Protein AF-A0A7J2WE01-F1 (afdb_monomer_lite)

Structure (mmCIF, N/CA/C/O backbone):
data_AF-A0A7J2WE01-F1
#
_entry.id   AF-A0A7J2WE01-F1
#
loop_
_atom_site.group_PDB
_atom_site.id
_atom_site.type_symbol
_atom_site.label_atom_id
_atom_site.label_alt_id
_atom_site.label_comp_id
_atom_site.label_asym_id
_atom_site.label_entity_id
_atom_site.label_seq_id
_atom_site.pdbx_PDB_ins_code
_atom_site.Cartn_x
_atom_site.Cartn_y
_atom_site.Cartn_z
_atom_site.occupancy
_atom_site.B_iso_or_equiv
_atom_site.auth_seq_id
_atom_site.auth_comp_id
_atom_site.auth_asym_id
_atom_site.auth_atom_id
_atom_site.pdbx_PDB_model_num
ATOM 1 N N . MET A 1 1 ? -9.889 3.298 -3.823 1.00 85.44 1 MET A N 1
ATOM 2 C CA . MET A 1 1 ? -9.262 3.207 -5.158 1.00 85.44 1 MET A CA 1
ATOM 3 C C . MET A 1 1 ? -7.878 2.561 -5.095 1.00 85.44 1 MET A C 1
ATOM 5 O O . MET A 1 1 ? -7.735 1.511 -5.699 1.00 85.44 1 MET A O 1
ATOM 9 N N . GLY A 1 2 ? -6.911 3.072 -4.314 1.00 93.12 2 GLY A N 1
ATOM 10 C CA . GLY A 1 2 ? -5.548 2.497 -4.235 1.00 93.12 2 GLY A CA 1
ATOM 11 C C . GLY A 1 2 ? -5.461 0.995 -3.925 1.00 93.12 2 GLY A C 1
ATOM 12 O O . GLY A 1 2 ? -4.696 0.290 -4.563 1.00 93.12 2 GLY A O 1
ATOM 13 N N . TYR A 1 3 ? -6.312 0.476 -3.034 1.00 94.56 3 TYR A N 1
ATOM 14 C CA . TYR A 1 3 ? -6.352 -0.962 -2.730 1.00 94.56 3 TYR A CA 1
ATOM 15 C C . TYR A 1 3 ? -6.656 -1.841 -3.960 1.00 94.56 3 TYR A C 1
ATOM 17 O O . TYR A 1 3 ? -5.990 -2.843 -4.173 1.00 94.56 3 TYR A O 1
ATOM 25 N N . ILE A 1 4 ? -7.597 -1.424 -4.815 1.00 95.31 4 ILE A N 1
ATOM 26 C CA . ILE A 1 4 ? -7.950 -2.162 -6.041 1.00 95.31 4 ILE A CA 1
ATOM 27 C C . ILE A 1 4 ? -6.764 -2.164 -7.013 1.00 95.31 4 ILE A C 1
ATOM 29 O O . ILE A 1 4 ? -6.463 -3.176 -7.635 1.00 95.31 4 ILE A O 1
ATOM 33 N N . LEU A 1 5 ? -6.060 -1.037 -7.131 1.00 96.25 5 LEU A N 1
ATOM 34 C CA . LEU A 1 5 ? -4.855 -0.941 -7.958 1.00 96.25 5 LEU A CA 1
ATOM 35 C C . LEU A 1 5 ? -3.739 -1.847 -7.416 1.00 96.25 5 LEU A C 1
ATOM 37 O O . LEU A 1 5 ? -3.086 -2.539 -8.191 1.00 96.25 5 LEU A O 1
ATOM 41 N N . LEU A 1 6 ? -3.573 -1.922 -6.095 1.00 95.69 6 LEU A N 1
ATOM 42 C CA . LEU A 1 6 ? -2.614 -2.831 -5.468 1.00 95.69 6 LEU A CA 1
ATOM 43 C C . LEU A 1 6 ? -2.923 -4.303 -5.778 1.00 95.69 6 LEU A C 1
ATOM 45 O O . LEU A 1 6 ? -2.022 -5.044 -6.165 1.00 95.69 6 LEU A O 1
ATOM 49 N N . GLU A 1 7 ? -4.195 -4.709 -5.716 1.00 94.56 7 GLU A N 1
ATOM 50 C CA . GLU A 1 7 ? -4.638 -6.058 -6.115 1.00 94.56 7 GLU A CA 1
ATOM 51 C C . GLU A 1 7 ? -4.368 -6.361 -7.603 1.00 94.56 7 GLU A C 1
ATOM 53 O O . GLU A 1 7 ? -4.253 -7.520 -7.988 1.00 94.56 7 GLU A O 1
ATOM 58 N N . ASN A 1 8 ? -4.190 -5.329 -8.436 1.00 95.81 8 ASN A N 1
ATOM 59 C CA . ASN A 1 8 ? -3.850 -5.440 -9.858 1.00 95.81 8 ASN A CA 1
ATOM 60 C C . ASN A 1 8 ? -2.340 -5.278 -10.152 1.00 95.81 8 ASN A C 1
ATOM 62 O O . ASN A 1 8 ? -1.936 -5.100 -11.308 1.00 95.81 8 ASN A O 1
ATOM 66 N N . GLY A 1 9 ? -1.492 -5.349 -9.120 1.00 95.31 9 GLY A N 1
ATOM 67 C CA . GLY A 1 9 ? -0.031 -5.385 -9.246 1.00 95.31 9 GLY A CA 1
ATOM 68 C C . GLY A 1 9 ? 0.656 -4.020 -9.324 1.00 95.31 9 GLY A C 1
ATOM 69 O O . GLY A 1 9 ? 1.854 -3.961 -9.601 1.00 95.31 9 GLY A O 1
ATOM 70 N N . PHE A 1 10 ? -0.069 -2.926 -9.089 1.00 98.00 10 PHE A N 1
ATOM 71 C CA . PHE A 1 10 ? 0.541 -1.609 -8.919 1.00 98.00 10 PHE A CA 1
ATOM 72 C C . PHE A 1 10 ? 1.124 -1.503 -7.511 1.00 98.00 10 PHE A C 1
ATOM 74 O O . PHE A 1 10 ? 0.426 -1.768 -6.537 1.00 98.00 10 PHE A O 1
ATOM 81 N N . THR A 1 11 ? 2.392 -1.125 -7.385 1.00 96.88 11 THR A N 1
ATOM 82 C CA . THR A 1 11 ? 3.058 -1.076 -6.072 1.00 96.88 11 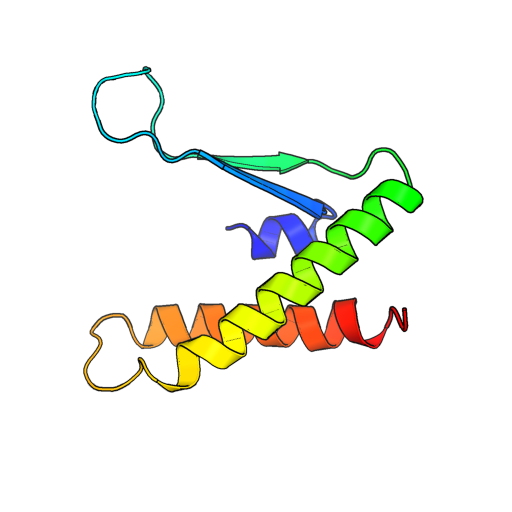THR A CA 1
ATOM 83 C C . THR A 1 11 ? 3.597 0.295 -5.723 1.00 96.88 11 THR A C 1
ATOM 85 O O . THR A 1 11 ? 3.857 0.545 -4.556 1.00 96.88 11 THR A O 1
ATOM 88 N N . TRP A 1 12 ? 3.706 1.209 -6.684 1.00 97.75 12 TRP A N 1
ATOM 89 C CA . TRP A 1 12 ? 4.055 2.595 -6.403 1.00 97.75 12 TRP A CA 1
ATOM 90 C C . TRP A 1 12 ? 2.826 3.484 -6.539 1.00 97.75 12 TRP A C 1
ATOM 92 O O . TRP A 1 12 ? 2.067 3.331 -7.496 1.00 97.75 12 TRP A O 1
ATOM 102 N N . PHE A 1 13 ? 2.634 4.401 -5.595 1.00 96.69 13 PHE A N 1
ATOM 103 C CA . PHE A 1 13 ? 1.476 5.286 -5.544 1.00 96.69 13 PHE A CA 1
ATOM 104 C C . PHE A 1 13 ? 1.903 6.714 -5.244 1.00 96.69 13 PHE A C 1
ATOM 106 O O . PHE A 1 13 ? 2.787 6.945 -4.421 1.00 96.69 13 PHE A O 1
ATOM 113 N N . LYS A 1 14 ? 1.216 7.672 -5.864 1.00 94.00 14 LYS A N 1
ATOM 114 C CA . LYS A 1 14 ? 1.358 9.089 -5.552 1.00 94.00 14 LYS A CA 1
ATOM 115 C C . LYS A 1 14 ? 0.000 9.763 -5.549 1.00 94.00 14 LYS A C 1
ATOM 117 O O . LYS A 1 14 ? -0.728 9.704 -6.539 1.00 94.00 14 LYS A O 1
ATOM 122 N N . ASP A 1 15 ? -0.325 10.390 -4.428 1.00 91.38 15 ASP A N 1
ATOM 123 C CA . ASP A 1 15 ? -1.505 11.234 -4.307 1.00 91.38 15 ASP A CA 1
ATOM 124 C C . ASP A 1 15 ? -1.142 12.660 -4.732 1.00 91.38 15 ASP A C 1
ATOM 126 O O . ASP A 1 15 ? -0.283 13.311 -4.134 1.00 91.38 15 ASP A O 1
ATOM 130 N N . TRP A 1 16 ? -1.746 13.115 -5.823 1.00 86.62 16 TRP A N 1
ATOM 131 C CA . TRP A 1 16 ? -1.601 14.465 -6.336 1.00 86.62 16 TRP A CA 1
ATOM 132 C C . TRP A 1 16 ? -2.772 15.301 -5.844 1.00 86.62 16 TRP A C 1
ATOM 134 O O . TRP A 1 16 ? -3.825 15.375 -6.485 1.00 86.62 16 TRP A O 1
ATOM 144 N N . TYR A 1 17 ? -2.555 15.946 -4.702 1.00 77.00 17 TYR A N 1
ATOM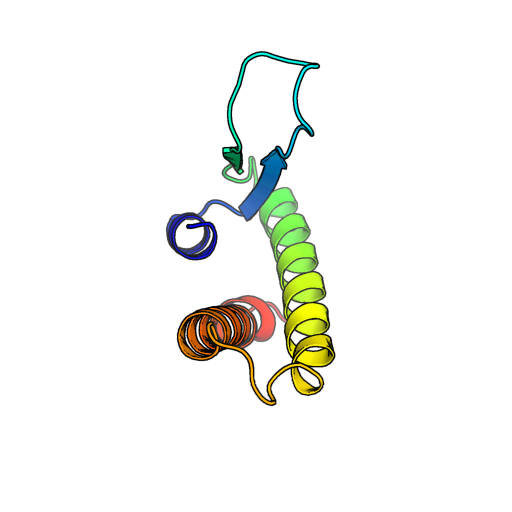 145 C CA . TYR A 1 17 ? -3.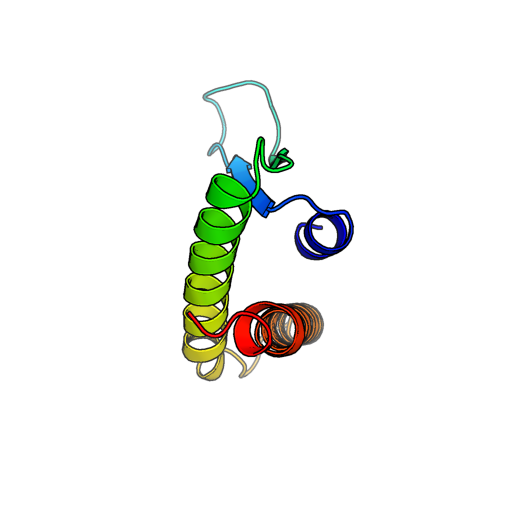427 16.984 -4.182 1.00 77.00 17 TYR A CA 1
ATOM 146 C C . TYR A 1 17 ? -2.776 18.351 -4.406 1.00 77.00 17 TYR A C 1
ATOM 148 O O . TYR A 1 17 ? -1.724 18.646 -3.836 1.00 77.00 17 TYR A O 1
ATOM 156 N N . PHE A 1 18 ? -3.399 19.183 -5.239 1.00 68.00 18 PHE A N 1
ATOM 157 C CA . PHE A 1 18 ? -3.007 20.576 -5.432 1.00 68.00 18 PHE A CA 1
ATOM 158 C C . PHE A 1 18 ? -4.056 21.464 -4.749 1.00 68.00 18 PHE A C 1
ATOM 160 O O . PHE A 1 18 ? -5.219 21.405 -5.154 1.00 68.00 18 PHE A O 1
ATOM 167 N N . PRO A 1 19 ? -3.697 22.259 -3.723 1.00 64.44 19 PRO A N 1
ATOM 168 C CA . PRO A 1 19 ? -4.598 23.287 -3.204 1.00 64.44 19 PRO A CA 1
ATOM 169 C C . PRO A 1 19 ? -4.914 24.297 -4.320 1.00 64.44 19 PRO A C 1
ATOM 171 O O . PRO A 1 19 ? -4.071 24.536 -5.190 1.00 64.44 19 PRO A O 1
ATOM 174 N N . GLU A 1 20 ? -6.145 24.815 -4.353 1.00 58.66 20 GLU A N 1
ATOM 175 C CA . GLU A 1 20 ? -6.728 25.427 -5.551 1.00 58.66 20 GLU A CA 1
ATOM 176 C C . GLU A 1 20 ? -5.855 26.535 -6.181 1.00 58.66 20 GLU A C 1
ATOM 178 O O . GLU A 1 20 ? -5.382 27.443 -5.502 1.00 58.66 20 GLU A O 1
ATOM 183 N N . GLY A 1 21 ? -5.694 26.488 -7.513 1.00 60.62 21 GLY A N 1
ATOM 184 C CA . GLY A 1 21 ? -5.257 27.639 -8.319 1.00 60.62 21 GLY A CA 1
ATOM 185 C C . GLY A 1 21 ? -3.863 27.586 -8.952 1.00 60.62 21 GLY A C 1
ATOM 186 O O . GLY A 1 21 ? -3.521 28.524 -9.666 1.00 60.62 21 GLY A O 1
ATOM 187 N N . PHE A 1 22 ? -3.063 26.530 -8.748 1.00 59.97 22 PHE A N 1
ATOM 188 C CA . PHE A 1 22 ? -1.677 26.510 -9.260 1.00 59.97 22 PHE A CA 1
ATOM 189 C C . PHE A 1 22 ? -1.440 25.655 -10.517 1.00 59.97 22 PHE A C 1
ATOM 191 O O . PHE A 1 22 ? -0.504 25.930 -11.262 1.00 59.97 22 PHE A O 1
ATOM 198 N N . MET A 1 23 ? -2.268 24.640 -10.788 1.00 59.81 23 MET A N 1
ATOM 199 C CA . MET A 1 23 ? -2.182 23.819 -12.006 1.00 59.81 23 MET A CA 1
ATOM 200 C C . MET A 1 23 ? -3.560 23.261 -12.378 1.00 59.81 23 MET A C 1
ATOM 202 O O . MET A 1 23 ? -4.257 22.718 -11.523 1.00 59.81 23 MET A O 1
ATOM 206 N N . GLU A 1 24 ? -3.952 23.358 -13.650 1.00 65.69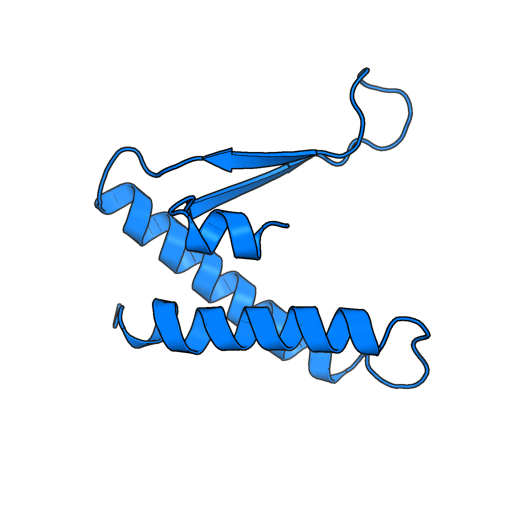 24 GLU A N 1
ATOM 207 C CA . GLU A 1 24 ? -5.172 22.715 -14.147 1.00 65.69 24 GLU A CA 1
ATOM 208 C C . GLU A 1 24 ? -5.037 21.185 -14.065 1.00 65.69 24 GLU A C 1
ATOM 210 O O . GLU A 1 24 ? -4.235 20.551 -14.752 1.00 65.69 24 GLU A O 1
ATOM 215 N N . GLY A 1 25 ? -5.822 20.574 -13.180 1.00 64.94 25 GLY A N 1
ATOM 216 C CA . GLY A 1 25 ? -5.854 19.134 -12.964 1.00 64.94 25 GLY A CA 1
ATOM 217 C C . GLY A 1 25 ? -6.431 18.820 -11.592 1.00 64.94 25 GLY A C 1
ATOM 218 O O . GLY A 1 25 ? -5.834 19.160 -10.580 1.00 64.94 25 GLY A O 1
ATOM 219 N N . GLY A 1 26 ? -7.603 18.183 -11.555 1.00 72.19 26 GLY A N 1
ATOM 220 C CA . GLY A 1 26 ? -8.242 17.804 -10.292 1.00 72.19 26 GLY A CA 1
ATOM 221 C C . GLY A 1 26 ? -7.431 16.778 -9.480 1.00 72.19 26 GLY A C 1
ATOM 222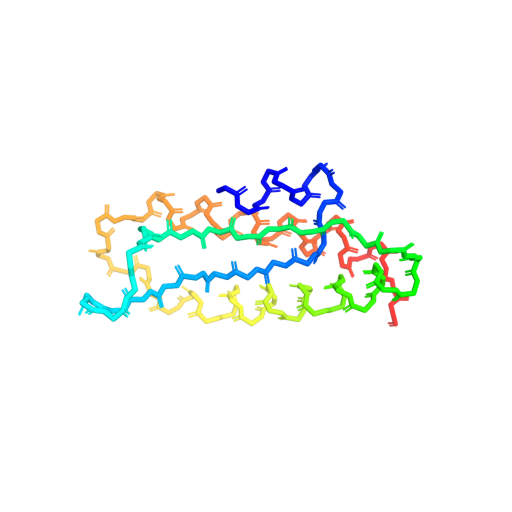 O O . GLY A 1 26 ? -6.435 16.250 -9.986 1.00 72.19 26 GLY A O 1
ATOM 223 N N . PRO A 1 27 ? -7.875 16.457 -8.250 1.00 83.44 27 PRO A N 1
ATOM 224 C CA . PRO A 1 27 ? -7.241 15.456 -7.392 1.00 83.44 27 PRO A CA 1
ATOM 225 C C . PRO A 1 27 ? -7.066 14.115 -8.114 1.00 83.44 27 PRO A C 1
ATOM 227 O O . PRO A 1 27 ? -8.018 13.588 -8.698 1.00 83.44 27 PRO A O 1
ATOM 230 N N . LYS A 1 28 ? -5.850 13.556 -8.090 1.00 88.75 28 LYS A N 1
ATOM 231 C CA . LYS A 1 28 ? -5.511 12.314 -8.806 1.00 88.75 28 LYS A CA 1
ATOM 232 C C . LYS A 1 28 ? -4.682 11.383 -7.937 1.00 88.75 28 LYS A C 1
ATOM 234 O O . LYS A 1 28 ? -3.670 11.783 -7.381 1.00 88.75 28 LYS A O 1
ATOM 239 N N . LEU A 1 29 ? -5.035 10.102 -7.959 1.00 91.94 29 LEU A N 1
ATOM 240 C CA . LEU A 1 29 ? -4.162 9.035 -7.487 1.00 91.94 29 LEU A CA 1
ATOM 241 C C . LEU A 1 29 ? -3.424 8.431 -8.686 1.00 91.94 29 LEU A C 1
ATOM 243 O O . LEU A 1 29 ? -4.041 7.770 -9.522 1.00 91.94 29 LEU A O 1
ATOM 247 N N . GLN A 1 30 ? -2.115 8.648 -8.769 1.00 95.12 30 GLN A N 1
ATOM 248 C CA . GLN A 1 30 ? -1.243 7.966 -9.724 1.00 95.12 30 GLN A CA 1
ATOM 249 C C . GLN A 1 30 ? -0.776 6.636 -9.134 1.00 95.12 30 GLN A C 1
ATOM 251 O O . GLN A 1 30 ? -0.495 6.546 -7.937 1.00 95.12 30 GLN A O 1
ATOM 256 N N . ALA A 1 31 ? -0.674 5.613 -9.983 1.00 97.25 31 ALA A N 1
ATOM 257 C CA . ALA A 1 31 ? -0.120 4.323 -9.611 1.00 97.25 31 ALA A CA 1
ATOM 258 C C . ALA A 1 31 ? 0.731 3.742 -10.741 1.00 97.25 31 ALA A C 1
ATOM 260 O O . ALA A 1 31 ? 0.361 3.843 -11.911 1.00 97.25 31 ALA A O 1
ATOM 261 N N . GLU A 1 32 ? 1.839 3.093 -10.389 1.00 97.81 32 GLU A N 1
ATOM 262 C CA . GLU A 1 32 ? 2.751 2.458 -11.345 1.00 97.81 32 GLU A CA 1
ATOM 263 C C . GLU A 1 32 ? 3.065 1.007 -10.956 1.00 97.81 32 GLU A C 1
ATOM 265 O O . GLU A 1 32 ? 3.135 0.643 -9.774 1.00 97.81 32 GLU A O 1
ATOM 270 N N . LYS A 1 33 ? 3.234 0.158 -11.977 1.00 97.81 33 LYS A N 1
ATOM 271 C CA . LYS A 1 33 ? 3.750 -1.204 -11.807 1.00 97.81 33 LYS A CA 1
ATOM 272 C C . LYS A 1 33 ? 5.268 -1.144 -11.611 1.00 97.81 33 LYS A C 1
ATOM 274 O O . LYS A 1 33 ? 5.919 -0.283 -12.202 1.00 97.81 33 LYS A O 1
ATOM 279 N N . PRO A 1 34 ? 5.848 -2.036 -10.797 1.00 97.50 34 PRO A N 1
ATOM 280 C CA . PRO A 1 34 ? 7.288 -2.053 -10.591 1.00 97.50 34 PRO A CA 1
ATOM 281 C C . PRO A 1 34 ? 8.008 -2.455 -11.884 1.00 97.50 34 PRO A C 1
ATOM 283 O O . PRO A 1 34 ? 7.543 -3.333 -12.608 1.00 97.50 34 PRO A O 1
ATOM 286 N N . ILE A 1 35 ? 9.155 -1.829 -12.153 1.00 97.12 35 ILE A N 1
ATOM 287 C CA . ILE A 1 35 ? 9.994 -2.160 -13.315 1.00 97.12 35 ILE A CA 1
ATOM 288 C C . ILE A 1 35 ? 10.687 -3.523 -13.166 1.00 97.12 35 ILE A C 1
ATOM 290 O O . ILE A 1 35 ? 10.938 -4.203 -14.156 1.00 97.12 35 ILE A O 1
ATOM 294 N N . ASP A 1 36 ? 10.973 -3.930 -11.928 1.00 97.50 36 ASP A N 1
ATOM 295 C CA . ASP A 1 36 ? 11.591 -5.205 -11.585 1.00 97.50 36 ASP A CA 1
ATOM 296 C C . ASP A 1 36 ? 11.195 -5.662 -10.167 1.00 97.50 36 ASP A C 1
ATOM 298 O O . ASP A 1 36 ? 10.512 -4.960 -9.411 1.00 97.50 36 ASP A O 1
ATOM 302 N N . GLU A 1 37 ? 11.637 -6.862 -9.791 1.00 95.94 37 GLU A N 1
ATOM 303 C CA . GLU A 1 37 ? 11.345 -7.442 -8.478 1.00 95.94 37 GLU A CA 1
ATOM 304 C C . GLU A 1 37 ? 11.971 -6.640 -7.328 1.00 95.94 37 GLU A C 1
ATOM 306 O O . GLU A 1 37 ? 11.380 -6.508 -6.258 1.00 95.94 37 GLU A O 1
ATOM 311 N N . LYS A 1 38 ? 13.143 -6.034 -7.542 1.00 96.81 38 LYS A N 1
ATOM 312 C CA . LYS A 1 38 ? 13.824 -5.236 -6.516 1.00 96.81 38 LYS A CA 1
ATOM 313 C C . LYS A 1 38 ? 13.023 -3.977 -6.176 1.00 96.81 38 LYS A C 1
ATOM 315 O O . LYS A 1 38 ? 12.852 -3.644 -5.002 1.00 96.81 38 LYS A O 1
ATOM 320 N N . ALA A 1 39 ? 12.508 -3.285 -7.190 1.00 97.12 39 ALA A N 1
ATOM 321 C CA . ALA A 1 39 ? 11.607 -2.155 -7.038 1.00 97.12 39 ALA A CA 1
ATOM 322 C C . ALA A 1 39 ? 10.299 -2.593 -6.378 1.00 97.12 39 ALA A C 1
ATOM 324 O O . ALA A 1 39 ? 9.851 -1.922 -5.450 1.00 97.12 39 ALA A O 1
ATOM 325 N N . ARG A 1 40 ? 9.739 -3.742 -6.785 1.00 95.88 40 ARG A N 1
ATOM 326 C CA . ARG A 1 40 ? 8.542 -4.314 -6.157 1.00 95.88 40 ARG A CA 1
ATOM 327 C C . ARG A 1 40 ? 8.734 -4.491 -4.656 1.00 95.88 40 ARG A C 1
ATOM 329 O O . ARG A 1 40 ? 7.923 -3.979 -3.891 1.00 95.88 40 ARG A O 1
ATOM 336 N N . MET A 1 41 ? 9.816 -5.148 -4.245 1.00 95.25 41 MET A N 1
ATOM 337 C CA . MET A 1 41 ? 10.110 -5.390 -2.834 1.00 95.25 41 MET A CA 1
ATOM 338 C C . MET A 1 41 ? 10.261 -4.084 -2.058 1.00 95.25 41 MET A C 1
ATOM 340 O O . MET A 1 41 ? 9.624 -3.923 -1.025 1.00 95.25 41 MET A O 1
ATOM 344 N N . ARG A 1 42 ? 11.016 -3.112 -2.586 1.00 96.00 42 ARG A N 1
ATOM 345 C CA . ARG A 1 42 ? 11.166 -1.790 -1.958 1.00 96.00 42 ARG A CA 1
ATOM 346 C C . ARG A 1 42 ? 9.819 -1.089 -1.753 1.00 96.00 42 ARG A C 1
ATOM 348 O O . ARG A 1 42 ? 9.560 -0.593 -0.661 1.00 96.00 42 ARG A O 1
ATOM 355 N N . HIS A 1 43 ? 8.966 -1.065 -2.777 1.00 96.75 43 HIS A N 1
ATOM 356 C CA . HIS A 1 43 ? 7.650 -0.434 -2.685 1.00 96.75 43 HIS A CA 1
ATOM 357 C C . HIS A 1 43 ? 6.732 -1.155 -1.689 1.00 96.75 43 HIS A C 1
ATOM 359 O O . HIS A 1 43 ? 6.034 -0.514 -0.908 1.00 96.75 43 HIS A O 1
ATOM 365 N N . LEU A 1 44 ? 6.744 -2.493 -1.682 1.00 95.31 44 LEU A N 1
ATOM 366 C CA . LEU A 1 44 ? 5.957 -3.281 -0.734 1.00 95.31 44 LEU A CA 1
ATOM 367 C C . LEU A 1 44 ? 6.426 -3.061 0.708 1.00 95.31 44 LEU A C 1
ATOM 369 O O . LEU A 1 44 ? 5.580 -2.931 1.587 1.00 95.31 44 LEU A O 1
ATOM 373 N N . THR A 1 45 ? 7.735 -2.940 0.959 1.00 95.25 45 THR A N 1
ATOM 374 C CA . THR A 1 45 ? 8.266 -2.573 2.282 1.00 95.25 45 THR A CA 1
ATOM 375 C C . THR A 1 45 ? 7.691 -1.243 2.763 1.00 95.25 45 THR A C 1
ATOM 377 O O . THR A 1 45 ? 7.241 -1.143 3.906 1.00 95.25 45 THR A O 1
ATOM 380 N N . GLU A 1 46 ? 7.663 -0.239 1.886 1.00 95.75 46 GLU A N 1
ATOM 381 C CA . GLU A 1 46 ? 7.118 1.086 2.186 1.00 95.75 46 GLU A CA 1
ATOM 382 C C . GLU A 1 46 ? 5.611 1.020 2.470 1.00 95.75 46 GLU A C 1
ATOM 384 O O . GLU A 1 46 ? 5.176 1.443 3.541 1.00 95.75 46 GLU A O 1
ATOM 389 N N . ILE A 1 47 ? 4.831 0.371 1.595 1.00 95.75 47 ILE A N 1
ATOM 390 C CA . ILE A 1 47 ? 3.388 0.142 1.792 1.00 95.75 47 ILE A CA 1
ATOM 391 C C . ILE A 1 47 ? 3.120 -0.548 3.133 1.00 95.75 47 ILE A C 1
ATOM 393 O O . ILE A 1 47 ? 2.221 -0.147 3.871 1.00 95.75 47 ILE A O 1
ATOM 397 N N . CYS A 1 48 ? 3.893 -1.583 3.461 1.00 95.12 48 CYS A N 1
ATOM 398 C CA . CYS A 1 48 ? 3.763 -2.313 4.714 1.00 95.12 48 CYS A CA 1
ATOM 399 C C . CYS A 1 48 ? 4.056 -1.431 5.928 1.00 95.12 48 CYS A C 1
ATOM 401 O O . CYS A 1 48 ? 3.336 -1.510 6.921 1.00 95.12 48 CYS A O 1
ATOM 403 N N . SER A 1 49 ? 5.087 -0.588 5.859 1.00 94.88 49 SER A N 1
ATOM 404 C CA . SER A 1 49 ? 5.412 0.374 6.915 1.00 94.88 49 SER A CA 1
ATOM 405 C C . SER A 1 49 ? 4.264 1.365 7.130 1.00 94.88 49 SER A C 1
ATOM 407 O O . SER A 1 49 ? 3.715 1.449 8.230 1.00 94.88 49 SER A O 1
ATOM 409 N N . THR A 1 50 ? 3.808 2.023 6.061 1.00 94.50 50 THR A N 1
ATOM 410 C CA . THR A 1 50 ? 2.722 3.012 6.115 1.00 94.50 50 THR A CA 1
ATOM 411 C C . THR A 1 50 ? 1.398 2.397 6.570 1.00 94.50 50 THR A C 1
ATOM 413 O O . THR A 1 50 ? 0.659 3.009 7.339 1.00 94.50 50 THR A O 1
ATOM 416 N N . ALA A 1 51 ? 1.082 1.168 6.147 1.00 94.00 51 ALA A N 1
ATOM 417 C CA . ALA A 1 51 ? -0.133 0.477 6.572 1.00 94.00 51 ALA A CA 1
ATOM 418 C C . ALA A 1 51 ? -0.122 0.134 8.072 1.00 94.00 51 ALA A C 1
ATOM 420 O O . ALA A 1 51 ? -1.172 0.226 8.711 1.00 94.00 51 ALA A O 1
ATOM 421 N N . ARG A 1 52 ? 1.038 -0.233 8.647 1.00 93.31 52 ARG A N 1
ATOM 422 C CA . ARG A 1 52 ? 1.172 -0.448 10.102 1.00 93.31 52 ARG A CA 1
ATOM 423 C C . ARG A 1 52 ? 0.923 0.853 10.855 1.00 93.31 52 ARG A C 1
ATOM 425 O O . ARG A 1 52 ? 0.040 0.891 11.708 1.00 93.31 52 ARG A O 1
ATOM 432 N N . GLU A 1 53 ? 1.620 1.916 10.461 1.00 92.56 53 GLU A N 1
ATOM 433 C CA . GLU A 1 53 ? 1.498 3.241 11.073 1.00 92.56 53 GLU A CA 1
ATOM 434 C C . GLU A 1 53 ? 0.051 3.761 11.026 1.00 92.56 53 GLU A C 1
ATOM 436 O O . GLU A 1 53 ? -0.482 4.263 12.016 1.00 92.56 53 GLU A O 1
ATOM 441 N N . TYR A 1 54 ? -0.627 3.584 9.889 1.00 91.56 54 TYR A N 1
ATOM 442 C CA . TYR A 1 54 ? -2.026 3.967 9.721 1.00 91.56 54 TYR A CA 1
ATOM 443 C C . TYR A 1 54 ? -2.968 3.237 10.692 1.00 91.56 54 TYR A C 1
ATOM 445 O O . TYR A 1 54 ? -3.812 3.865 11.335 1.00 91.56 54 TYR A O 1
ATOM 453 N N . VAL A 1 55 ? -2.834 1.910 10.814 1.00 89.94 55 VAL A N 1
ATOM 454 C CA . VAL A 1 55 ? -3.684 1.095 11.701 1.00 89.94 55 VAL A CA 1
ATOM 455 C C . VAL A 1 55 ? -3.418 1.396 13.179 1.00 89.94 55 VAL A C 1
ATOM 457 O O . VAL A 1 55 ? -4.327 1.258 13.998 1.00 89.94 55 VAL A O 1
ATOM 460 N N . GLU A 1 56 ? -2.203 1.806 13.537 1.00 88.19 56 GLU A N 1
ATOM 461 C CA . GLU A 1 56 ? -1.874 2.240 14.896 1.00 88.19 56 GLU A CA 1
ATOM 462 C C . GLU A 1 56 ? -2.526 3.583 15.231 1.00 88.19 56 GLU A C 1
ATOM 464 O O . GLU A 1 56 ? -3.227 3.673 16.237 1.00 88.19 56 GLU A O 1
ATOM 469 N N . LYS A 1 57 ? -2.391 4.582 14.349 1.00 85.56 57 LYS A N 1
ATOM 470 C CA . LYS A 1 57 ? -2.923 5.942 14.553 1.00 85.56 57 LYS A CA 1
ATOM 471 C C . LYS A 1 57 ? -4.448 6.018 14.610 1.00 85.56 57 LYS A C 1
ATOM 473 O O . LYS A 1 57 ? -5.005 6.902 15.252 1.00 85.56 57 LYS A O 1
ATOM 478 N N . ILE A 1 58 ? -5.151 5.123 13.919 1.00 79.38 58 ILE A N 1
ATOM 479 C CA . ILE A 1 58 ? -6.613 5.219 13.796 1.00 79.38 58 ILE A CA 1
ATOM 480 C C . ILE A 1 58 ? -7.384 4.717 15.023 1.00 79.38 58 ILE A C 1
ATOM 482 O O . ILE A 1 58 ? -8.583 4.980 15.127 1.00 79.38 58 ILE A O 1
ATOM 486 N N . LYS A 1 59 ? -6.725 4.014 15.957 1.00 66.62 59 LYS A N 1
ATOM 487 C CA . LYS A 1 59 ? -7.364 3.515 17.191 1.00 66.62 59 LYS A CA 1
ATOM 488 C C . LYS A 1 59 ? -7.949 4.640 18.050 1.00 66.62 59 LYS A C 1
ATOM 490 O O . LYS A 1 59 ? -8.883 4.391 18.805 1.00 66.62 59 LYS A O 1
ATOM 495 N N . ASP A 1 60 ? -7.463 5.862 17.858 1.00 66.50 60 ASP A N 1
ATOM 496 C CA . ASP A 1 60 ? -7.812 7.020 18.675 1.00 66.50 60 ASP A CA 1
ATOM 497 C C . ASP A 1 60 ? -8.975 7.858 18.093 1.00 66.50 60 ASP A C 1
ATOM 499 O O . ASP A 1 60 ? -9.502 8.738 18.769 1.00 66.50 60 ASP A O 1
ATOM 503 N N . PHE A 1 61 ? -9.422 7.591 16.855 1.00 63.50 61 PHE A N 1
ATOM 504 C CA . PHE A 1 61 ? -10.254 8.523 16.065 1.00 63.50 61 PHE A CA 1
ATOM 505 C C . PHE A 1 61 ? -11.738 8.134 15.869 1.00 63.50 61 PHE A C 1
ATOM 507 O O . PHE A 1 61 ? -12.447 8.776 15.091 1.00 63.50 61 PHE A O 1
ATOM 514 N N . THR A 1 62 ? -12.252 7.094 16.535 1.00 62.66 62 THR A N 1
ATOM 515 C CA . THR A 1 62 ? -13.538 6.470 16.143 1.00 62.66 62 THR A CA 1
ATOM 516 C C . THR A 1 62 ? -14.801 6.952 16.872 1.00 62.66 62 THR A C 1
ATOM 518 O O . THR A 1 62 ? -15.896 6.527 16.505 1.00 62.66 62 THR A O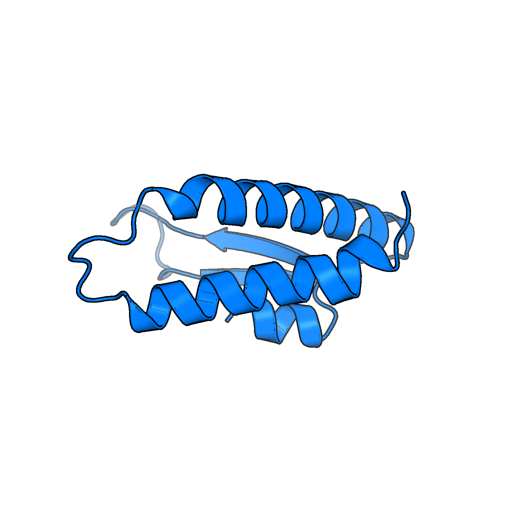 1
ATOM 521 N N . LEU A 1 63 ? -14.718 7.833 17.872 1.00 57.88 63 LEU A N 1
ATOM 522 C CA . LEU A 1 63 ? -15.910 8.320 18.586 1.00 57.88 63 LEU A CA 1
ATOM 523 C C . LEU A 1 63 ? -16.593 9.476 17.830 1.00 57.88 63 LEU A C 1
ATOM 525 O O . LEU A 1 63 ? -16.033 10.558 17.698 1.00 57.88 63 LEU A O 1
ATOM 529 N N . GLY A 1 64 ? -17.821 9.246 17.348 1.00 66.50 64 GLY A N 1
ATOM 530 C CA . GLY A 1 64 ? -18.708 10.291 16.806 1.00 66.50 64 GLY A CA 1
ATOM 531 C C . GLY A 1 64 ? -18.495 10.690 15.338 1.00 66.50 64 GLY A C 1
ATOM 532 O O . GLY A 1 64 ? -19.068 11.682 14.896 1.00 66.50 64 GLY A O 1
ATOM 533 N N . ASN A 1 65 ? -17.696 9.949 14.564 1.00 70.94 65 ASN A N 1
ATOM 534 C CA . ASN A 1 65 ? -17.394 10.308 13.174 1.00 70.94 65 ASN A CA 1
ATOM 535 C C . ASN A 1 65 ? -18.523 9.878 12.202 1.00 70.94 65 ASN A C 1
ATOM 537 O O . ASN A 1 65 ? -18.796 8.678 12.102 1.00 70.94 65 ASN A O 1
ATOM 541 N N . PRO A 1 66 ? -19.137 10.795 11.422 1.00 72.75 66 PRO A N 1
ATOM 542 C CA . PRO A 1 66 ? -20.206 10.460 10.470 1.00 72.75 66 PRO A CA 1
ATOM 543 C C . PRO A 1 66 ? -19.742 9.558 9.312 1.00 72.75 66 PRO A C 1
ATOM 545 O O . PRO A 1 66 ? -20.564 8.976 8.612 1.00 72.75 66 PRO A O 1
ATOM 548 N N . TYR A 1 67 ? -18.430 9.397 9.126 1.00 76.81 67 TYR A N 1
ATOM 549 C CA . TYR A 1 67 ? -17.822 8.535 8.112 1.00 76.81 67 TYR A CA 1
ATOM 550 C C . TYR A 1 67 ? -17.311 7.205 8.678 1.00 76.81 67 TYR A C 1
ATOM 552 O O . TYR A 1 67 ? -16.484 6.549 8.039 1.00 76.81 67 TYR A O 1
ATOM 560 N N . LEU A 1 68 ? -17.767 6.799 9.871 1.00 79.88 68 LEU A N 1
ATOM 561 C CA . LEU A 1 68 ? -17.284 5.603 10.571 1.00 79.88 68 LEU A CA 1
ATOM 562 C C . LEU A 1 68 ? -17.242 4.361 9.668 1.00 79.88 68 LEU A C 1
ATOM 564 O O . LEU A 1 68 ? -16.248 3.643 9.666 1.00 79.88 68 LEU A O 1
ATOM 568 N N . GLU A 1 69 ? -18.264 4.140 8.838 1.00 82.25 69 GLU A N 1
ATOM 569 C CA . GLU A 1 69 ? -18.306 2.996 7.920 1.00 82.25 69 GLU A CA 1
ATOM 570 C C . GLU A 1 69 ? -17.171 3.025 6.878 1.00 82.25 69 GLU A C 1
ATOM 572 O O . GLU A 1 69 ? -16.523 2.008 6.613 1.00 82.25 69 GLU A O 1
ATOM 577 N N . ILE A 1 70 ? -16.901 4.194 6.288 1.00 83.38 70 ILE A N 1
ATOM 578 C CA . ILE A 1 70 ? -15.838 4.364 5.287 1.00 83.38 70 ILE A CA 1
ATOM 579 C C . ILE A 1 70 ? -14.475 4.120 5.937 1.00 83.38 70 ILE A C 1
ATOM 581 O O . ILE A 1 70 ? -13.643 3.407 5.368 1.00 83.38 70 ILE A O 1
ATOM 585 N N . TRP A 1 71 ? -14.280 4.641 7.149 1.00 84.44 71 TRP A N 1
ATOM 586 C CA . TRP A 1 71 ? -13.077 4.413 7.944 1.00 84.44 71 TRP A CA 1
ATOM 587 C C . TRP A 1 71 ? -12.900 2.942 8.322 1.00 84.44 71 TRP A C 1
ATOM 589 O O . TRP A 1 71 ? -11.816 2.386 8.173 1.00 84.44 71 TRP A O 1
ATOM 599 N N . MET A 1 72 ? -13.962 2.254 8.736 1.00 86.25 72 MET A N 1
ATOM 600 C CA . MET A 1 72 ? -13.890 0.820 9.020 1.00 86.25 72 MET A CA 1
ATOM 601 C C . MET A 1 72 ? -13.457 0.028 7.780 1.00 86.25 72 MET A C 1
ATOM 603 O O . MET A 1 72 ? -12.597 -0.851 7.875 1.00 86.25 72 MET A O 1
ATOM 607 N N . LYS A 1 73 ? -13.979 0.377 6.595 1.00 90.00 73 LYS A N 1
ATOM 608 C CA . LYS A 1 73 ? -13.572 -0.249 5.327 1.00 90.00 73 LYS A CA 1
ATOM 609 C C . LYS A 1 73 ? -12.109 0.038 4.978 1.00 90.00 73 LYS A C 1
ATOM 611 O O . LYS A 1 73 ? -11.430 -0.857 4.473 1.00 90.00 73 LYS A O 1
ATOM 616 N N . SER A 1 74 ? -11.597 1.247 5.215 1.00 91.25 74 SER A N 1
ATOM 617 C CA . SER A 1 74 ? -10.183 1.557 4.958 1.00 91.25 74 SER A CA 1
ATOM 618 C C . SER A 1 74 ? -9.252 0.831 5.930 1.00 91.25 74 SER A C 1
ATOM 620 O O . SER A 1 74 ? -8.257 0.257 5.490 1.00 91.25 74 SER A O 1
ATOM 622 N N . VAL A 1 75 ? -9.612 0.756 7.215 1.00 90.88 75 VAL A N 1
ATOM 623 C CA . VAL A 1 75 ? -8.875 -0.025 8.222 1.00 90.88 75 VAL A CA 1
ATOM 624 C C . VAL A 1 75 ? -8.854 -1.503 7.863 1.00 90.88 75 VAL A C 1
ATOM 626 O O . VAL A 1 75 ? -7.799 -2.131 7.931 1.00 90.88 75 VAL A O 1
ATOM 629 N N . GLN A 1 76 ? -9.986 -2.064 7.434 1.00 92.12 76 GLN A N 1
ATOM 630 C CA . GLN A 1 76 ? -10.041 -3.462 7.019 1.00 92.12 76 GLN A CA 1
ATOM 631 C C . GLN A 1 76 ? -9.115 -3.736 5.827 1.00 92.12 76 GLN A C 1
ATOM 633 O O . GLN A 1 76 ? -8.380 -4.719 5.839 1.00 92.12 76 GLN A O 1
ATOM 638 N N . ARG A 1 77 ? -9.082 -2.848 4.826 1.00 94.56 77 ARG A N 1
ATOM 639 C CA . ARG A 1 77 ? -8.156 -2.968 3.685 1.00 94.56 77 ARG A CA 1
ATOM 640 C C . ARG A 1 77 ? -6.694 -2.884 4.119 1.00 94.56 77 ARG A C 1
ATOM 642 O O . ARG A 1 77 ? -5.889 -3.685 3.658 1.00 94.56 77 ARG A O 1
ATOM 649 N N . ALA A 1 78 ? -6.352 -1.967 5.024 1.00 93.88 78 ALA A N 1
ATOM 650 C CA . ALA A 1 78 ? -4.994 -1.865 5.558 1.00 93.88 78 ALA A CA 1
ATOM 651 C C . ALA A 1 78 ? -4.587 -3.140 6.317 1.00 93.88 78 ALA A C 1
ATOM 653 O O . ALA A 1 78 ? -3.506 -3.676 6.090 1.00 93.88 78 ALA A O 1
ATOM 654 N N . LYS A 1 79 ? -5.479 -3.695 7.148 1.00 92.62 79 LYS A N 1
ATOM 655 C CA . LYS A 1 79 ? -5.253 -4.993 7.804 1.00 92.62 79 LYS A CA 1
ATOM 656 C C . LYS A 1 79 ? -5.058 -6.118 6.790 1.00 92.62 79 LYS A C 1
ATOM 658 O O . LYS A 1 79 ? -4.132 -6.905 6.960 1.00 92.62 79 LYS A O 1
ATOM 663 N N . ASN A 1 80 ? -5.864 -6.161 5.727 1.00 94.25 80 ASN A N 1
ATOM 664 C CA . ASN A 1 80 ? -5.706 -7.153 4.665 1.00 94.25 80 ASN A CA 1
ATOM 665 C C . ASN A 1 80 ? -4.304 -7.063 4.051 1.00 94.25 80 ASN A C 1
ATOM 667 O O . ASN A 1 80 ? -3.606 -8.072 4.050 1.00 94.25 80 ASN A O 1
ATOM 671 N N . VAL A 1 81 ? -3.854 -5.864 3.655 1.00 93.50 81 VAL A N 1
ATOM 672 C CA . VAL A 1 81 ? -2.488 -5.615 3.145 1.00 93.50 81 VAL A CA 1
ATOM 673 C C . VAL A 1 81 ? -1.424 -6.169 4.096 1.00 93.50 81 VAL A C 1
ATOM 675 O O . VAL A 1 81 ? -0.539 -6.911 3.671 1.00 93.50 81 VAL A O 1
ATOM 678 N N . LEU A 1 82 ? -1.534 -5.879 5.395 1.00 92.44 82 LEU A N 1
ATOM 679 C CA . LEU A 1 82 ? -0.586 -6.377 6.396 1.00 92.44 82 LEU A CA 1
ATOM 680 C C . LEU A 1 82 ? -0.575 -7.907 6.495 1.00 92.44 82 LEU A C 1
ATOM 682 O O . LEU A 1 82 ? 0.483 -8.512 6.659 1.00 92.44 82 LEU A O 1
ATOM 686 N N . THR A 1 83 ? -1.741 -8.542 6.397 1.00 91.06 83 THR A N 1
ATOM 687 C CA . THR A 1 83 ? -1.855 -10.000 6.507 1.00 91.06 83 THR A CA 1
ATOM 688 C C . THR A 1 83 ? -1.443 -10.749 5.245 1.00 91.06 83 THR A C 1
ATOM 690 O O . THR A 1 83 ? -0.867 -11.824 5.365 1.00 91.06 83 THR A O 1
ATOM 693 N N . THR A 1 84 ? -1.720 -10.214 4.054 1.00 88.69 84 THR A N 1
ATOM 694 C CA . THR A 1 84 ? -1.521 -10.925 2.782 1.00 88.69 84 THR A CA 1
ATOM 695 C C . THR A 1 84 ? -0.184 -10.608 2.134 1.00 88.69 84 THR A C 1
ATOM 697 O O . THR A 1 84 ? 0.449 -11.500 1.578 1.00 88.69 84 THR A O 1
ATOM 700 N N . LEU A 1 85 ? 0.265 -9.357 2.214 1.00 84.62 85 LEU A N 1
ATOM 701 C CA . LEU A 1 85 ? 1.514 -8.920 1.600 1.00 84.62 85 LEU A CA 1
ATOM 702 C C . LEU A 1 85 ? 2.634 -8.937 2.642 1.00 84.62 85 LEU A C 1
ATOM 704 O O . LEU A 1 85 ? 3.662 -9.575 2.450 1.00 84.62 85 LEU A O 1
ATOM 708 N N . CYS A 1 86 ? 2.417 -8.324 3.804 1.00 82.44 86 CYS A N 1
ATOM 709 C CA . CYS A 1 86 ? 3.513 -8.054 4.740 1.00 82.44 86 CYS A CA 1
ATOM 710 C C . CYS A 1 86 ? 3.909 -9.231 5.645 1.00 82.44 86 CYS A C 1
ATOM 712 O O . CYS A 1 86 ? 4.966 -9.172 6.264 1.00 82.44 86 CYS A O 1
ATOM 714 N N . ARG A 1 87 ? 3.080 -10.278 5.761 1.00 71.44 87 ARG A N 1
ATOM 715 C CA . ARG A 1 87 ? 3.432 -11.525 6.476 1.00 71.44 87 ARG A CA 1
ATOM 716 C C . ARG A 1 87 ? 4.082 -12.578 5.582 1.00 71.44 87 ARG A C 1
ATOM 718 O O . ARG A 1 87 ? 4.853 -13.384 6.083 1.00 71.44 87 ARG A O 1
ATOM 725 N N . ASN A 1 88 ? 3.766 -12.579 4.288 1.00 58.50 88 ASN A N 1
ATOM 726 C CA . ASN A 1 88 ? 4.343 -13.522 3.326 1.00 58.50 88 ASN A CA 1
ATOM 727 C C . ASN A 1 88 ? 5.739 -13.086 2.857 1.00 58.50 88 ASN A C 1
ATOM 729 O O . ASN A 1 88 ? 6.532 -13.911 2.415 1.00 58.50 88 ASN A O 1
ATOM 733 N N . HIS A 1 89 ? 6.051 -11.798 2.997 1.00 53.66 89 HIS A N 1
ATOM 734 C CA . HIS A 1 89 ? 7.382 -11.242 2.809 1.00 53.66 89 HIS A CA 1
ATOM 735 C C . HIS A 1 89 ? 8.026 -11.006 4.178 1.00 53.66 89 HIS A C 1
ATOM 737 O O . HIS A 1 89 ? 8.046 -9.880 4.673 1.00 53.66 89 HIS A O 1
ATOM 743 N N . SER A 1 90 ? 8.514 -12.077 4.810 1.00 43.16 90 SER A N 1
ATOM 744 C CA . SER A 1 90 ? 9.475 -11.967 5.911 1.00 43.16 90 SER A CA 1
ATOM 745 C C . SER A 1 90 ? 10.737 -11.288 5.369 1.00 43.16 90 SER A C 1
ATOM 747 O O . SER A 1 90 ? 11.584 -11.946 4.767 1.00 43.16 90 SER A O 1
ATOM 749 N N . LEU A 1 91 ? 10.786 -9.961 5.487 1.00 43.25 91 LEU A N 1
ATOM 750 C CA . LEU A 1 91 ? 12.010 -9.166 5.391 1.00 43.25 91 LEU A CA 1
ATOM 751 C C . LEU A 1 91 ? 12.833 -9.352 6.663 1.00 43.25 91 LEU A C 1
ATOM 753 O O . LEU A 1 91 ? 12.209 -9.380 7.750 1.00 43.25 91 LEU A O 1
#

Radius of gyration: 15.11 Å; chains: 1; bounding box: 34×41×33 Å

Foldseek 3Di:
DVLVVVVVQFQDWDWDDDDPDDDPDHTDIDTDHAPDVVSNVVSLVVLLVVLVVVLVVCVVPQPPDPCNVVVVVVNVSSVVSCVPRVVVPPD

pLDDT: mean 84.84, std 14.08, range [43.16, 98.0]

Secondary structure (DSSP, 8-state):
-HHHHHHTT--EEEEE---TTSSS---EEEEE--SSHHHHHHHHHHHHHHHHHHHHHGGG--SS-TTHHHHHHHHHHHHHHHHHTTTTS--

Sequence (91 aa):
MGYILLENGFTWFKDWYFPEGFMEGGPKLQAEKPIDEKARMRHLTEICSTAREYVEKIKDFTLGNPYLEIWMKSVQRAKNVLTTLCRNHSL